Protein 2D8D (pdb70)

Radius of gyration: 16.78 Å; Cα contacts (8 Å, |Δi|>4): 128; chains: 2; bounding box: 20×33×59 Å

Structure (mmCIF, N/CA/C/O backbone):
data_2D8D
#
_entry.id   2D8D
#
_cell.length_a   43.914
_cell.length_b   48.728
_cell.length_c   74.596
_cell.angle_alpha   90.00
_cell.angle_beta   90.00
_cell.angle_gamma   90.00
#
_symmetry.space_group_name_H-M   'P 21 21 2'
#
loop_
_entity.id
_entity.type
_entity.pdbx_description
1 polymer 'phospho-2-dehydro-3-deoxyheptonate aldolase/chorismate mutase'
2 non-polymer 'CHLORIDE ION'
3 water water
#
loop_
_atom_site.group_PDB
_atom_site.id
_atom_site.type_symbol
_atom_site.label_atom_id
_atom_site.label_alt_id
_atom_site.label_comp_id
_atom_site.label_asym_id
_atom_site.label_entity_id
_atom_site.label_seq_id
_atom_site.pdbx_PDB_ins_code
_atom_site.Cartn_x
_atom_site.Cartn_y
_atom_site.Cartn_z
_atom_site.occupancy
_atom_site.B_iso_or_equiv
_atom_site.auth_seq_id
_atom_site.auth_comp_id
_atom_site.auth_asym_id
_atom_site.auth_atom_id
_atom_site.pdbx_PDB_model_num
ATOM 1 N N . GLU A 1 3 ? -0.752 7.092 42.537 1.00 19.47 3 GLU A N 1
ATOM 2 C CA . GLU A 1 3 ? -1.009 8.473 43.037 1.00 14.60 3 GLU A CA 1
ATOM 3 C C . GLU A 1 3 ? -1.196 9.452 41.885 1.00 13.02 3 GLU A C 1
ATOM 4 O O . GLU A 1 3 ? -1.594 9.061 40.788 1.00 13.27 3 GLU A O 1
ATOM 10 N N . ARG A 1 4 ? -0.917 10.725 42.142 1.00 11.42 4 ARG A N 1
ATOM 11 C CA . ARG A 1 4 ? -1.051 11.754 41.118 1.00 10.52 4 ARG A CA 1
ATOM 12 C C . ARG A 1 4 ? 0.009 11.556 40.042 1.00 10.56 4 ARG A C 1
ATOM 13 O O . ARG A 1 4 ? -0.273 11.690 38.850 1.00 10.46 4 ARG A O 1
ATOM 21 N N . ILE A 1 5 ? 1.231 11.244 40.460 1.00 9.66 5 ILE A N 1
ATOM 22 C CA . ILE A 1 5 ? 2.301 11.009 39.503 1.00 10.30 5 ILE A CA 1
ATOM 23 C C . ILE A 1 5 ? 1.983 9.748 38.706 1.00 10.86 5 ILE A C 1
ATOM 24 O O . ILE A 1 5 ? 2.193 9.705 37.494 1.00 11.30 5 ILE A O 1
ATOM 29 N N . GLN A 1 6 ? 1.464 8.727 39.383 1.00 10.93 6 GLN A N 1
ATOM 30 C CA . GLN A 1 6 ? 1.110 7.485 38.709 1.00 12.39 6 GLN A CA 1
ATOM 31 C C . GLN A 1 6 ? 0.049 7.761 37.648 1.00 11.18 6 GLN A C 1
ATOM 32 O O . GLN A 1 6 ? 0.102 7.211 36.547 1.00 11.29 6 GLN A O 1
ATOM 38 N N . ALA A 1 7 ? -0.911 8.620 37.981 1.00 11.55 7 ALA A N 1
ATOM 39 C CA . ALA A 1 7 ? -1.978 8.968 37.049 1.00 10.37 7 ALA A CA 1
ATOM 40 C C . ALA A 1 7 ? -1.414 9.708 35.840 1.00 10.52 7 ALA A C 1
ATOM 41 O O . ALA A 1 7 ? -1.781 9.423 34.700 1.00 10.58 7 ALA A O 1
ATOM 43 N N . LEU A 1 8 ? -0.516 10.656 36.088 1.00 9.97 8 LEU A N 1
ATOM 44 C CA . LEU A 1 8 ? 0.090 11.418 35.005 1.00 9.69 8 LEU A CA 1
ATOM 45 C C . LEU A 1 8 ? 0.941 10.521 34.110 1.00 9.13 8 LEU A C 1
ATOM 46 O O . LEU A 1 8 ? 1.001 10.726 32.897 1.00 9.34 8 LEU A O 1
ATOM 51 N N . ARG A 1 9 ? 1.596 9.527 34.701 1.00 9.65 9 ARG A N 1
ATOM 52 C CA . ARG A 1 9 ? 2.414 8.614 33.915 1.00 9.99 9 ARG A CA 1
ATOM 53 C C . ARG A 1 9 ? 1.544 7.820 32.944 1.00 9.83 9 ARG A C 1
ATOM 54 O O . ARG A 1 9 ? 1.987 7.478 31.847 1.00 9.38 9 ARG A O 1
ATOM 62 N N . LYS A 1 10 ? 0.307 7.534 33.340 1.00 9.71 10 LYS A N 1
ATOM 63 C CA . LYS A 1 10 ? -0.612 6.811 32.465 1.00 10.50 10 LYS A CA 1
ATOM 64 C C . LYS A 1 10 ? -0.918 7.688 31.256 1.00 9.55 10 LYS A C 1
ATOM 65 O O . LYS A 1 10 ? -1.043 7.198 30.134 1.00 9.76 10 LYS A O 1
ATOM 71 N N . GLU A 1 11 ? -1.050 8.989 31.488 1.00 9.03 11 GLU A N 1
ATOM 72 C CA . GLU A 1 11 ? -1.314 9.913 30.399 1.00 9.66 11 GLU A CA 1
ATOM 73 C C . GLU A 1 11 ? -0.096 9.994 29.491 1.00 8.70 11 GLU A C 1
ATOM 74 O O . GLU A 1 11 ? -0.225 10.093 28.269 1.00 9.22 11 GLU A O 1
ATOM 80 N N . VAL A 1 12 ? 1.090 9.946 30.087 1.00 9.07 12 VAL A N 1
ATOM 81 C CA . VAL A 1 12 ? 2.314 9.984 29.303 1.00 7.70 12 VAL A CA 1
ATOM 82 C C . VAL A 1 12 ? 2.383 8.725 28.437 1.00 7.36 12 VAL A C 1
ATOM 83 O O . VAL A 1 12 ? 2.782 8.796 27.275 1.00 7.28 12 VAL A O 1
ATOM 87 N N . ASP A 1 13 ? 1.983 7.580 28.988 1.00 7.07 13 ASP A N 1
ATOM 88 C CA . ASP A 1 13 ? 1.991 6.332 28.219 1.00 7.54 13 ASP A CA 1
ATOM 89 C C . ASP A 1 13 ? 1.107 6.479 26.981 1.00 7.32 13 ASP A C 1
ATOM 90 O O . ASP A 1 13 ? 1.478 6.069 25.880 1.00 7.55 13 ASP A O 1
ATOM 95 N N . ARG A 1 14 ? -0.075 7.048 27.181 1.00 7.41 14 ARG A N 1
ATOM 96 C CA . ARG A 1 14 ? -1.026 7.248 26.098 1.00 8.18 14 ARG A CA 1
ATOM 97 C C . ARG A 1 14 ? -0.421 8.114 24.995 1.00 6.80 14 ARG A C 1
ATOM 98 O O . ARG A 1 14 ? -0.524 7.792 23.807 1.00 7.50 14 ARG A O 1
ATOM 106 N N . VAL A 1 15 ? 0.215 9.210 25.396 1.00 6.81 15 VAL A N 1
ATOM 107 C CA . VAL A 1 15 ? 0.837 10.122 24.451 1.00 7.29 15 VAL A CA 1
ATOM 108 C C . VAL A 1 15 ? 2.026 9.455 23.759 1.00 6.80 15 VAL A C 1
ATOM 109 O O . VAL A 1 15 ? 2.220 9.635 22.558 1.00 6.58 15 VAL A O 1
ATOM 113 N N . ASN A 1 16 ? 2.817 8.682 24.504 1.00 6.83 16 ASN A N 1
ATOM 114 C CA . ASN A 1 16 ? 3.958 7.972 23.919 1.00 6.45 16 ASN A CA 1
ATOM 115 C C . ASN A 1 16 ? 3.470 7.093 22.773 1.00 5.80 16 ASN A C 1
ATOM 116 O O . ASN A 1 16 ? 4.069 7.057 21.696 1.00 6.05 16 ASN A O 1
ATOM 121 N N . ARG A 1 17 ? 2.393 6.359 23.024 1.00 6.46 17 ARG A N 1
ATOM 122 C CA . ARG A 1 17 ? 1.857 5.460 22.019 1.00 6.15 17 ARG A CA 1
ATOM 123 C C . ARG A 1 17 ? 1.320 6.203 20.805 1.00 6.47 17 ARG A C 1
ATOM 124 O O . ARG A 1 17 ? 1.439 5.718 19.678 1.00 6.90 17 ARG A O 1
ATOM 132 N N . GLU A 1 18 ? 0.746 7.382 21.019 1.00 6.67 18 GLU A N 1
ATOM 133 C CA . GLU A 1 18 ? 0.257 8.176 19.902 1.00 7.01 18 GLU A CA 1
ATOM 134 C C . GLU A 1 18 ? 1.447 8.643 19.066 1.00 6.52 18 GLU A C 1
ATOM 135 O O . GLU A 1 18 ? 1.388 8.652 17.840 1.00 7.22 18 GLU A O 1
ATOM 141 N N . ILE A 1 19 ? 2.527 9.033 19.734 1.00 5.93 19 ILE A N 1
ATOM 142 C CA . ILE A 1 19 ? 3.722 9.483 19.034 1.00 6.29 19 ILE A CA 1
ATOM 143 C C . ILE A 1 19 ? 4.298 8.331 18.208 1.00 5.85 19 ILE A C 1
ATOM 144 O O . ILE A 1 19 ? 4.716 8.529 17.065 1.00 6.30 19 ILE A O 1
ATOM 149 N N . LEU A 1 20 ? 4.307 7.127 18.777 1.00 6.13 20 LEU A N 1
ATOM 150 C CA . LEU A 1 20 ? 4.815 5.965 18.052 1.00 6.25 20 LEU A CA 1
ATOM 151 C C . LEU A 1 20 ? 4.000 5.754 16.773 1.00 6.32 20 LEU A C 1
ATOM 152 O O . LEU A 1 20 ? 4.560 5.485 15.708 1.00 6.66 20 LEU A O 1
ATOM 157 N N . ARG A 1 21 ? 2.682 5.886 16.877 1.00 6.18 21 ARG A N 1
ATOM 158 C CA . ARG A 1 21 ? 1.811 5.710 15.720 1.00 7.10 21 ARG A CA 1
ATOM 159 C C . ARG A 1 21 ? 2.096 6.766 14.654 1.00 6.71 21 ARG A C 1
ATOM 160 O O . ARG A 1 21 ? 2.189 6.448 13.468 1.00 6.77 21 ARG A O 1
ATOM 168 N N . LEU A 1 22 ? 2.229 8.021 15.074 1.00 6.70 22 LEU A N 1
ATOM 169 C CA . LEU A 1 22 ? 2.494 9.104 14.132 1.00 6.51 22 LEU A CA 1
ATOM 170 C C . LEU A 1 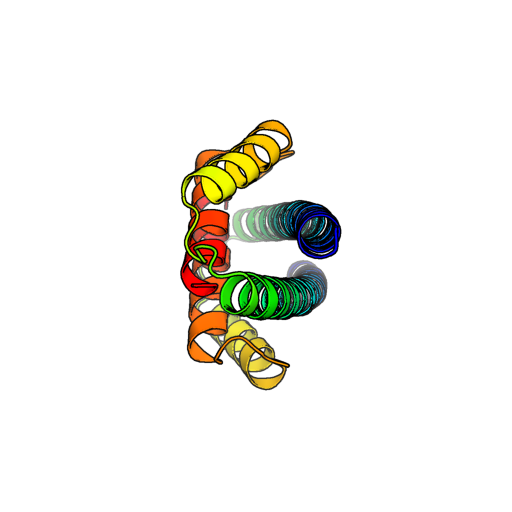22 ? 3.875 9.005 13.495 1.00 6.38 22 LEU A C 1
ATOM 171 O O . LEU A 1 22 ? 4.032 9.290 12.309 1.00 6.78 22 LEU A O 1
ATOM 176 N N . LEU A 1 23 ? 4.878 8.606 14.267 1.00 6.47 23 LEU A N 1
ATOM 177 C CA . LEU A 1 23 ? 6.216 8.447 13.708 1.00 6.82 23 LEU A CA 1
ATOM 178 C C . LEU A 1 23 ? 6.175 7.361 12.640 1.00 7.48 23 LEU A C 1
ATOM 179 O O . LEU A 1 23 ? 6.762 7.502 11.569 1.00 7.45 23 LEU A O 1
ATOM 184 N N . SER A 1 24 ? 5.470 6.275 12.932 1.00 7.37 24 SER A N 1
ATOM 185 C CA . SER A 1 24 ? 5.372 5.171 11.990 1.00 7.56 24 SER A CA 1
ATOM 186 C C . SER A 1 24 ? 4.635 5.601 10.725 1.00 7.29 24 SER A C 1
ATOM 187 O O . SER A 1 24 ? 5.021 5.221 9.618 1.00 7.91 24 SER A O 1
ATOM 190 N N . GLU A 1 25 ? 3.578 6.392 10.886 1.00 7.73 25 GLU A N 1
ATOM 191 C CA . GLU A 1 25 ? 2.835 6.889 9.735 1.00 8.18 25 GLU A CA 1
ATOM 192 C C . GLU A 1 25 ? 3.759 7.758 8.883 1.00 6.94 25 GLU A C 1
ATOM 193 O O . GLU A 1 25 ? 3.752 7.664 7.656 1.00 7.19 25 GLU A O 1
ATOM 199 N N . ARG A 1 26 ? 4.560 8.598 9.536 1.00 6.50 26 ARG A N 1
ATOM 200 C CA . ARG A 1 26 ? 5.481 9.458 8.808 1.00 6.44 26 ARG A CA 1
ATOM 201 C C . ARG A 1 26 ? 6.466 8.598 8.021 1.00 6.60 26 ARG A C 1
ATOM 202 O O . ARG A 1 26 ? 6.811 8.916 6.881 1.00 7.59 26 ARG A O 1
ATOM 210 N N . GLY A 1 27 ? 6.916 7.507 8.634 1.00 7.73 27 GLY A N 1
ATOM 211 C CA . GLY A 1 27 ? 7.849 6.613 7.970 1.00 8.17 27 GLY A CA 1
ATOM 212 C C . GLY A 1 27 ? 7.257 6.020 6.704 1.00 8.06 27 GLY A C 1
ATOM 213 O O . GLY A 1 27 ? 7.923 5.963 5.664 1.00 8.51 27 GLY A O 1
ATOM 214 N N . ARG A 1 28 ? 6.006 5.575 6.783 1.00 8.43 28 ARG A N 1
ATOM 215 C CA . ARG A 1 28 ? 5.340 4.996 5.622 1.00 7.99 28 ARG A CA 1
ATOM 216 C C . ARG A 1 28 ? 5.209 6.028 4.505 1.00 7.45 28 ARG A C 1
ATOM 217 O O . ARG A 1 28 ? 5.400 5.706 3.334 1.00 7.98 28 ARG A O 1
ATOM 225 N N . LEU A 1 29 ? 4.880 7.265 4.867 1.00 7.31 29 LEU A N 1
ATOM 226 C CA . LEU A 1 29 ? 4.729 8.329 3.881 1.00 6.66 29 LEU A CA 1
ATOM 227 C C . LEU A 1 29 ? 6.044 8.611 3.165 1.00 6.85 29 LEU A C 1
ATOM 228 O O . LEU A 1 29 ? 6.071 8.753 1.942 1.00 7.21 29 LEU A O 1
ATOM 233 N N . VAL A 1 30 ? 7.133 8.696 3.924 1.00 6.52 30 VAL A N 1
ATOM 234 C CA . VAL A 1 30 ? 8.442 8.957 3.338 1.00 8.41 30 VAL A CA 1
ATOM 235 C C . VAL A 1 30 ? 8.831 7.830 2.390 1.00 8.06 30 VAL A C 1
ATOM 236 O O . VAL A 1 30 ? 9.414 8.078 1.342 1.00 8.51 30 VAL A O 1
ATOM 240 N N . GLN A 1 31 ? 8.510 6.594 2.750 1.00 8.48 31 GLN A N 1
ATOM 241 C CA . GLN A 1 31 ? 8.829 5.465 1.880 1.00 8.81 31 GLN A CA 1
ATOM 242 C C . GLN A 1 31 ? 8.076 5.573 0.566 1.00 9.04 31 GLN A C 1
ATOM 243 O O . GLN A 1 31 ? 8.627 5.288 -0.499 1.00 9.52 31 GLN A O 1
ATOM 249 N N . GLU A 1 32 ? 6.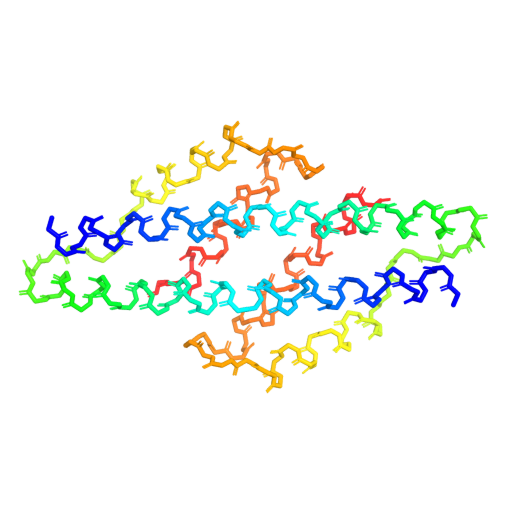808 5.964 0.645 1.00 8.84 32 GLU A N 1
ATOM 250 C CA . GLU A 1 32 ? 6.002 6.105 -0.555 1.00 9.00 32 GLU A CA 1
ATOM 251 C C . GLU A 1 32 ? 6.557 7.210 -1.441 1.00 8.30 32 GLU A C 1
ATOM 252 O O . GLU A 1 32 ? 6.630 7.054 -2.659 1.00 8.75 32 GLU A O 1
ATOM 258 N N . ILE A 1 33 ? 6.943 8.328 -0.835 1.00 7.37 33 ILE A N 1
ATOM 259 C CA . ILE A 1 33 ? 7.518 9.430 -1.594 1.00 7.05 33 ILE A CA 1
ATOM 260 C C . ILE A 1 33 ? 8.781 8.923 -2.289 1.00 7.18 33 ILE A C 1
ATOM 261 O O . ILE A 1 33 ? 9.003 9.190 -3.469 1.00 7.53 33 ILE A O 1
ATOM 266 N N . GLY A 1 34 ? 9.594 8.176 -1.550 1.00 7.26 34 GLY A N 1
ATOM 267 C CA . GLY A 1 34 ? 10.825 7.649 -2.110 1.00 8.03 34 GLY A CA 1
ATOM 268 C C . GLY A 1 34 ? 10.627 6.753 -3.316 1.00 7.89 34 GLY A C 1
ATOM 269 O O . GLY A 1 34 ? 11.404 6.8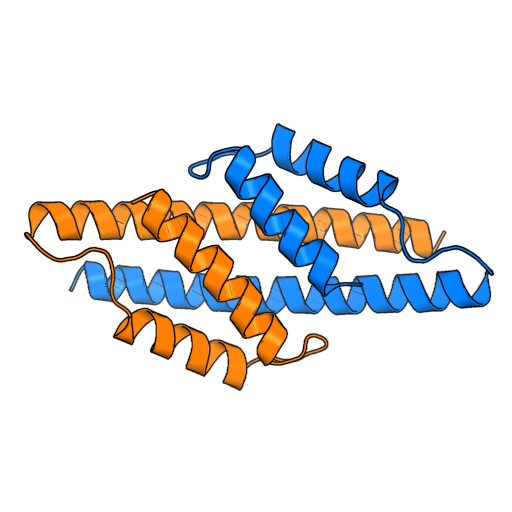16 -4.266 1.00 8.07 34 GLY A O 1
ATOM 270 N N . ARG A 1 35 ? 9.603 5.908 -3.293 1.00 7.32 35 ARG A N 1
ATOM 271 C CA . ARG A 1 35 ? 9.364 5.030 -4.428 1.00 8.75 35 ARG A CA 1
ATOM 272 C C . ARG A 1 35 ? 9.014 5.839 -5.670 1.00 8.59 35 ARG A C 1
ATOM 273 O O . ARG A 1 35 ? 9.410 5.486 -6.780 1.00 8.93 35 ARG A O 1
ATOM 281 N N . LEU A 1 36 ? 8.274 6.928 -5.486 1.00 8.06 36 LEU A N 1
ATOM 282 C CA . LEU A 1 36 ? 7.911 7.770 -6.613 1.00 8.57 36 LEU A CA 1
ATOM 283 C C . LEU A 1 36 ? 9.136 8.530 -7.110 1.00 7.80 36 LEU A C 1
ATOM 284 O O . LEU A 1 36 ? 9.358 8.642 -8.315 1.00 8.81 36 LEU A O 1
ATOM 289 N N . GLN A 1 37 ? 9.935 9.050 -6.184 1.00 7.43 37 GLN A N 1
ATOM 290 C CA . GLN A 1 37 ? 11.136 9.778 -6.566 1.00 7.82 37 GLN A CA 1
ATOM 291 C C . GLN A 1 37 ? 12.080 8.872 -7.347 1.00 7.58 37 GLN A C 1
ATOM 292 O O . GLN A 1 37 ? 12.655 9.293 -8.346 1.00 8.60 37 GLN A O 1
ATOM 298 N N . THR A 1 38 ? 12.238 7.630 -6.900 1.00 7.50 38 THR A N 1
ATOM 299 C CA . THR A 1 38 ? 13.119 6.700 -7.602 1.00 8.09 38 THR A CA 1
ATOM 300 C C . THR A 1 38 ? 12.641 6.490 -9.036 1.00 8.20 38 THR A C 1
ATOM 301 O O . THR A 1 38 ? 13.425 6.582 -9.983 1.00 8.74 38 THR A O 1
ATOM 305 N N . GLU A 1 39 ? 11.351 6.218 -9.193 1.00 8.70 39 GLU A N 1
ATOM 306 C CA . GLU A 1 39 ? 10.774 5.986 -10.512 1.00 9.21 39 GLU A CA 1
ATOM 307 C C . GLU A 1 39 ? 10.982 7.177 -11.435 1.00 9.95 39 GLU A C 1
ATOM 308 O O . GLU A 1 39 ? 11.288 7.012 -12.619 1.00 11.41 39 GLU A O 1
ATOM 314 N N . LEU A 1 40 ? 10.817 8.376 -10.885 1.00 9.83 40 LEU A N 1
ATOM 315 C CA . LEU A 1 40 ? 10.949 9.611 -11.650 1.00 10.28 40 LEU A CA 1
ATOM 316 C C . LEU A 1 40 ? 12.370 10.165 -11.757 1.00 10.26 40 LEU A C 1
ATOM 317 O O . LEU A 1 40 ? 12.583 11.227 -12.349 1.00 11.65 40 LEU A O 1
ATOM 322 N N . GLY A 1 41 ? 13.336 9.452 -11.182 1.00 10.01 41 GLY A N 1
ATOM 323 C CA . GLY A 1 41 ? 14.723 9.886 -11.236 1.00 10.83 41 GLY A CA 1
ATOM 324 C C . GLY A 1 41 ? 15.021 1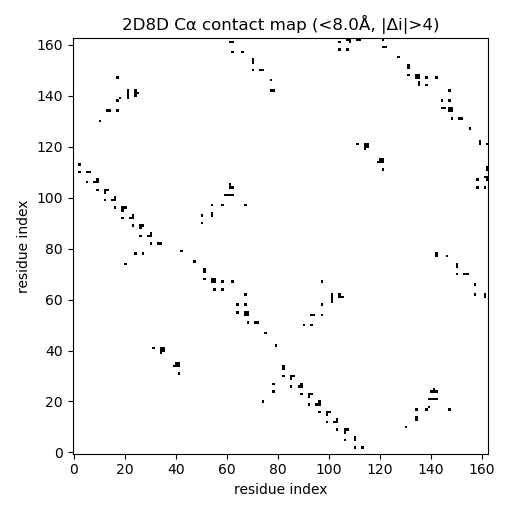1.133 -10.426 1.00 11.16 41 GLY A C 1
ATOM 325 O O . GLY A 1 41 ? 15.906 11.914 -10.775 1.00 13.09 41 GLY A O 1
ATOM 326 N N . LEU A 1 42 ? 14.290 11.313 -9.333 1.00 10.65 42 LEU A N 1
ATOM 327 C CA . LEU A 1 42 ? 14.467 12.474 -8.469 1.00 10.14 42 LEU A CA 1
ATOM 328 C C . LEU A 1 42 ? 15.237 12.121 -7.206 1.00 10.46 42 LEU A C 1
ATOM 329 O O . LEU A 1 42 ? 15.210 10.983 -6.749 1.00 11.04 42 LEU A O 1
ATOM 334 N N . PRO A 1 43 ? 15.934 13.102 -6.617 1.00 10.47 43 PRO A N 1
ATOM 335 C CA . PRO A 1 43 ? 16.680 12.799 -5.395 1.00 11.98 43 PRO A CA 1
ATOM 336 C C . PRO A 1 43 ? 15.745 12.531 -4.219 1.00 10.66 43 PRO A C 1
ATOM 337 O O . PRO A 1 43 ? 14.618 13.030 -4.181 1.00 13.33 43 PRO A O 1
ATOM 341 N N . HIS A 1 44 ? 16.219 11.728 -3.273 1.00 10.43 44 HIS A N 1
ATOM 342 C CA . HIS A 1 44 ? 15.462 11.401 -2.071 1.00 10.96 44 HIS A CA 1
ATOM 343 C C . HIS A 1 44 ? 15.860 12.373 -0.971 1.00 10.64 44 HIS A C 1
ATOM 344 O O . HIS A 1 44 ? 15.011 12.979 -0.313 1.00 12.34 44 HIS A O 1
ATOM 351 N N . TYR A 1 45 ? 17.166 12.503 -0.769 1.00 9.62 45 TYR A N 1
ATOM 352 C CA . TYR A 1 45 ? 17.694 13.395 0.249 1.00 9.02 45 TYR A CA 1
ATOM 353 C C . TYR A 1 45 ? 17.480 14.825 -0.216 1.00 9.49 45 TYR A C 1
ATOM 354 O O . TYR A 1 45 ? 17.977 15.228 -1.267 1.00 9.31 45 TYR A O 1
ATOM 363 N N . ASP A 1 46 ? 16.730 15.584 0.574 1.00 10.37 46 ASP A N 1
ATOM 364 C CA . ASP A 1 46 ? 16.407 16.965 0.239 1.00 9.51 46 ASP A CA 1
ATOM 365 C C . ASP A 1 46 ? 16.593 17.842 1.473 1.00 9.09 46 ASP A C 1
ATOM 366 O O . ASP A 1 46 ? 15.635 18.130 2.195 1.00 8.26 46 ASP A O 1
ATOM 371 N N . PRO A 1 47 ? 17.832 18.275 1.738 1.00 9.64 47 PRO A N 1
ATOM 372 C CA . PRO A 1 47 ? 18.095 19.120 2.905 1.00 10.49 47 PRO A CA 1
ATOM 373 C C . PRO A 1 47 ? 17.279 20.411 2.934 1.00 9.53 47 PRO A C 1
ATOM 374 O O . PRO A 1 47 ? 16.950 20.912 4.010 1.00 10.12 47 PRO A O 1
ATOM 378 N N . LYS A 1 48 ? 16.952 20.948 1.762 1.00 9.39 48 LYS A N 1
ATOM 379 C CA . LYS A 1 48 ? 16.160 22.173 1.692 1.00 9.88 48 LYS A CA 1
ATOM 380 C C . LYS A 1 48 ? 14.736 21.908 2.173 1.00 8.95 48 LYS A C 1
ATOM 381 O O . LYS A 1 48 ? 14.155 22.723 2.889 1.00 8.57 48 LYS A O 1
ATOM 387 N N . ARG A 1 49 ? 14.166 20.778 1.764 1.00 8.43 49 ARG A N 1
ATOM 388 C CA . ARG A 1 49 ? 12.818 20.417 2.195 1.00 7.96 49 ARG A CA 1
ATOM 389 C C . ARG A 1 49 ? 12.838 20.205 3.706 1.00 6.92 49 ARG A C 1
ATOM 390 O O . ARG A 1 49 ? 11.893 20.576 4.407 1.00 7.51 49 ARG A O 1
ATOM 398 N N . GLU A 1 50 ? 13.921 19.626 4.215 1.00 7.30 50 GLU A N 1
ATOM 399 C CA . GLU A 1 50 ? 14.024 19.404 5.649 1.00 7.68 50 GLU A CA 1
ATOM 400 C C . GLU A 1 50 ? 14.057 20.743 6.383 1.00 7.62 50 GLU A C 1
ATOM 401 O O . GLU A 1 50 ? 13.384 20.913 7.399 1.00 7.41 50 GLU A O 1
ATOM 407 N N . GLU A 1 51 ? 14.812 21.703 5.858 1.00 7.36 51 GLU A N 1
ATOM 408 C CA . GLU A 1 51 ? 14.872 23.021 6.480 1.00 7.85 51 GLU A CA 1
ATOM 409 C C . GLU A 1 51 ? 13.507 23.713 6.411 1.00 7.58 51 GLU A C 1
ATOM 410 O O . GLU A 1 51 ? 13.139 24.462 7.314 1.00 7.79 51 GLU A O 1
ATOM 416 N N . GLU A 1 52 ? 12.762 23.459 5.339 1.00 7.42 52 GLU A N 1
ATOM 417 C CA . GLU A 1 52 ? 11.431 24.038 5.168 1.00 8.78 52 GLU A CA 1
ATOM 418 C C . GLU A 1 52 ? 10.500 23.513 6.262 1.00 7.08 52 GLU A C 1
ATOM 419 O O . GLU A 1 52 ? 9.725 24.272 6.859 1.00 7.63 52 GLU A O 1
ATOM 425 N N . MET A 1 53 ? 10.567 22.209 6.519 1.00 7.00 53 MET A N 1
ATOM 426 C CA . MET A 1 53 ? 9.730 21.613 7.551 1.00 6.27 53 MET A CA 1
ATOM 427 C C . MET A 1 53 ? 10.131 22.141 8.924 1.00 6.77 53 MET A C 1
ATOM 428 O O . MET A 1 53 ? 9.272 22.494 9.736 1.00 6.38 53 MET A O 1
ATOM 433 N N . LEU A 1 54 ? 11.431 22.206 9.188 1.00 6.87 54 LEU A N 1
ATOM 434 C CA . LEU A 1 54 ? 11.898 22.732 10.463 1.00 7.22 54 LEU A CA 1
ATOM 435 C C . LEU A 1 54 ? 11.433 24.173 10.634 1.00 7.76 54 LEU A C 1
ATOM 436 O O . LEU A 1 54 ? 11.125 24.609 11.743 1.00 7.48 54 LEU A O 1
ATOM 441 N N . ALA A 1 55 ? 11.381 24.912 9.531 1.00 7.08 55 ALA A N 1
ATOM 442 C CA . ALA A 1 55 ? 10.975 26.310 9.575 1.00 7.61 55 ALA A CA 1
ATOM 443 C C . ALA A 1 55 ? 9.557 26.519 10.100 1.00 6.97 55 ALA A C 1
ATOM 444 O O . ALA A 1 55 ? 9.355 27.323 11.012 1.00 7.16 55 ALA A O 1
ATOM 446 N N . TYR A 1 56 ? 8.565 25.822 9.548 1.00 7.60 56 TYR A N 1
ATOM 447 C CA . TYR A 1 56 ? 7.221 26.049 10.069 1.00 7.28 56 TYR A CA 1
ATOM 448 C C . TYR A 1 56 ? 7.023 25.423 11.441 1.00 7.34 56 TYR A C 1
ATOM 449 O O . TYR A 1 56 ? 6.231 25.925 12.236 1.00 7.52 56 TYR A O 1
ATOM 458 N N . LEU A 1 57 ? 7.752 24.353 11.745 1.00 7.05 57 LEU A N 1
ATOM 459 C CA . LEU A 1 57 ? 7.616 23.729 13.056 1.00 7.19 57 LEU A CA 1
ATOM 460 C C . LEU A 1 57 ? 8.185 24.663 14.121 1.00 7.53 57 LEU 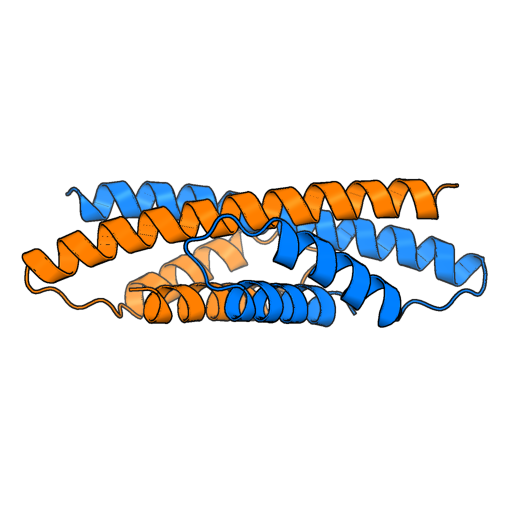A C 1
ATOM 461 O O . LEU A 1 57 ? 7.676 24.730 15.241 1.00 8.50 57 LEU A O 1
ATOM 466 N N . THR A 1 58 ? 9.232 25.395 13.753 1.00 8.08 58 THR A N 1
ATOM 467 C CA . THR A 1 58 ? 9.862 26.357 14.651 1.00 8.93 58 THR A CA 1
ATOM 468 C C . THR A 1 58 ? 8.910 27.533 14.868 1.00 8.72 58 THR A C 1
ATOM 469 O O . THR A 1 58 ? 8.673 27.958 15.997 1.00 9.57 58 THR A O 1
ATOM 473 N N . ALA A 1 59 ? 8.358 28.051 13.777 1.00 9.47 59 ALA A N 1
ATOM 474 C CA . ALA A 1 59 ? 7.436 29.178 13.853 1.00 8.99 59 ALA A CA 1
ATOM 475 C C . ALA A 1 59 ? 6.173 28.835 14.637 1.00 8.66 59 ALA A C 1
ATOM 476 O O . ALA A 1 59 ? 5.651 29.661 15.388 1.00 9.12 59 ALA A O 1
ATOM 478 N N . GLU A 1 60 ? 5.691 27.610 14.464 1.00 8.86 60 GLU A N 1
ATOM 479 C CA . GLU A 1 60 ? 4.469 27.169 15.119 1.00 8.48 60 GLU A CA 1
ATOM 480 C C . GLU A 1 60 ? 4.650 26.579 16.518 1.00 9.03 60 GLU A C 1
ATOM 481 O O . GLU A 1 60 ? 3.664 26.315 17.207 1.00 10.05 60 GLU A O 1
ATOM 487 N N . ASN A 1 61 ? 5.897 26.393 16.942 1.00 8.82 61 ASN A N 1
ATOM 488 C CA . ASN A 1 61 ? 6.191 25.821 18.259 1.00 9.16 61 ASN A CA 1
ATOM 489 C C . ASN A 1 61 ? 5.413 26.537 19.361 1.00 11.04 61 ASN A C 1
ATOM 490 O O . ASN A 1 61 ? 5.631 27.719 19.620 1.00 11.42 61 ASN A O 1
ATOM 495 N N . PRO A 1 62 ? 4.498 25.825 20.033 1.00 11.55 62 PRO A N 1
ATOM 496 C CA . PRO A 1 62 ? 3.705 26.438 21.102 1.00 13.60 62 PRO A CA 1
ATOM 497 C C . PRO A 1 62 ? 4.318 26.282 22.490 1.00 13.43 62 PRO A C 1
ATOM 498 O O . PRO A 1 62 ? 3.770 26.779 23.475 1.00 15.58 62 PRO A O 1
ATOM 502 N N . GLY A 1 63 ? 5.455 25.602 22.564 1.00 12.29 63 GLY A N 1
ATOM 503 C CA . GLY A 1 63 ? 6.078 25.368 23.851 1.00 10.96 63 GLY A CA 1
ATOM 504 C C . GLY A 1 63 ? 5.450 24.115 24.438 1.00 11.06 63 GLY A C 1
ATOM 505 O O . GLY A 1 63 ? 4.509 23.581 23.856 1.00 11.31 63 GLY A O 1
ATOM 506 N N . PRO A 1 64 ? 5.880 23.664 25.627 1.00 10.66 64 PRO A N 1
ATOM 507 C CA . PRO A 1 64 ? 6.930 24.266 26.453 1.00 10.49 64 PRO A CA 1
ATOM 508 C C . PRO A 1 64 ? 8.381 24.064 26.030 1.00 10.76 64 PRO A C 1
ATOM 509 O O . PRO A 1 64 ? 9.278 24.673 26.606 1.00 12.43 64 PRO A O 1
ATOM 513 N N . PHE A 1 65 ? 8.626 23.210 25.044 1.00 10.82 65 PHE A N 1
ATOM 514 C CA . PHE A 1 65 ? 9.994 22.990 24.598 1.00 10.38 65 PHE A CA 1
ATOM 515 C C . PHE A 1 65 ? 10.512 24.208 23.846 1.00 10.43 65 PHE A C 1
ATOM 516 O O . PHE A 1 65 ? 9.758 24.872 23.129 1.00 9.94 65 PHE A O 1
ATOM 524 N N . PRO A 1 66 ? 11.804 24.530 24.014 1.00 11.33 66 PRO A N 1
ATOM 525 C CA . PRO A 1 66 ? 12.393 25.678 23.320 1.00 11.52 66 PRO A CA 1
ATOM 526 C C . PRO A 1 66 ? 12.501 25.333 21.833 1.00 10.51 66 PRO A C 1
ATOM 527 O O . PRO A 1 66 ? 12.539 24.154 21.472 1.00 9.54 66 PRO A O 1
ATOM 531 N N . ASP A 1 67 ? 12.554 26.350 20.978 1.00 10.16 67 ASP A N 1
ATOM 532 C CA . ASP A 1 67 ? 12.666 26.119 19.540 1.00 10.49 67 ASP A CA 1
ATOM 533 C C . ASP A 1 67 ? 13.840 25.206 19.203 1.00 10.51 67 ASP A C 1
ATOM 534 O O . ASP A 1 67 ? 13.728 24.323 18.353 1.00 10.07 67 ASP A O 1
ATOM 539 N N . GLU A 1 68 ? 14.971 25.432 19.861 1.00 11.34 68 GLU A N 1
ATOM 540 C CA . GLU A 1 68 ? 16.164 24.634 19.614 1.00 12.72 68 GLU A CA 1
ATOM 541 C C . GLU A 1 68 ? 15.916 23.151 19.859 1.00 11.58 68 GLU A C 1
ATOM 542 O O . GLU A 1 68 ? 16.421 22.303 19.126 1.00 11.57 68 GLU A O 1
ATOM 548 N N . THR A 1 69 ? 15.139 22.844 20.890 1.00 10.26 69 THR A N 1
ATOM 549 C CA . THR A 1 69 ? 14.827 21.460 21.218 1.00 9.95 69 THR A CA 1
ATOM 550 C C . THR A 1 69 ? 13.903 20.857 20.165 1.00 8.86 69 THR A C 1
ATOM 551 O O . THR A 1 69 ? 14.085 19.710 19.755 1.00 8.91 69 THR A O 1
ATOM 555 N N . ILE A 1 70 ? 12.907 21.624 19.733 1.00 8.42 70 ILE A N 1
ATOM 556 C CA . ILE A 1 70 ? 11.992 21.135 18.714 1.00 8.23 70 ILE A CA 1
ATOM 557 C C . ILE A 1 70 ? 12.776 20.859 17.432 1.00 8.08 70 ILE A C 1
ATOM 558 O O . ILE A 1 70 ? 12.568 19.836 16.780 1.00 7.53 70 ILE A O 1
ATOM 563 N N . ARG A 1 71 ? 13.692 21.756 17.076 1.00 7.61 71 ARG A N 1
ATOM 564 C CA . ARG A 1 71 ? 14.484 21.555 15.870 1.00 8.59 71 ARG A CA 1
ATOM 565 C C . ARG A 1 71 ? 15.368 20.317 15.997 1.00 8.21 71 ARG A C 1
ATOM 566 O O . ARG A 1 71 ? 15.488 19.537 15.054 1.00 8.52 71 ARG A O 1
ATOM 574 N N . LYS A 1 72 ? 15.974 20.120 17.164 1.00 8.01 72 LYS A N 1
ATOM 575 C CA . LYS A 1 72 ? 16.826 18.957 17.357 1.00 9.65 72 LYS A CA 1
ATOM 576 C C . LYS A 1 72 ? 16.045 17.650 17.266 1.00 8.15 72 LYS A C 1
ATOM 577 O O . LYS A 1 72 ? 16.493 16.700 16.627 1.00 8.95 72 LYS A O 1
ATOM 583 N N . LEU A 1 73 ? 14.874 17.602 17.893 1.00 8.16 73 LEU A N 1
ATOM 584 C CA . LEU A 1 73 ? 14.062 16.392 17.849 1.00 7.48 73 LEU A CA 1
ATOM 585 C C . LEU A 1 73 ? 13.633 16.068 16.424 1.00 6.76 73 LEU A C 1
ATOM 586 O O . LEU A 1 73 ? 13.720 14.920 15.989 1.00 7.74 73 LEU A O 1
ATOM 591 N N . PHE A 1 74 ? 13.172 17.071 15.686 1.00 6.78 74 PHE A N 1
ATOM 592 C CA . PHE A 1 74 ? 12.759 16.804 14.322 1.00 6.43 74 PHE A CA 1
ATOM 593 C C . PHE A 1 74 ? 13.943 16.472 13.422 1.00 6.16 74 PHE A C 1
ATOM 594 O O . PHE A 1 74 ? 13.801 15.677 12.500 1.00 6.51 74 PHE A O 1
ATOM 602 N N . LYS A 1 75 ? 15.113 17.051 13.685 1.00 6.93 75 LYS A N 1
ATOM 603 C CA . LYS A 1 75 ? 16.279 16.705 12.874 1.00 7.41 75 LYS A CA 1
ATOM 604 C C . LYS A 1 75 ? 16.570 15.215 13.059 1.00 7.14 75 LYS A C 1
ATOM 605 O O . LYS A 1 75 ? 16.956 14.529 12.111 1.00 8.02 75 LYS A O 1
ATOM 611 N N . GLU A 1 76 ? 16.377 14.711 14.277 1.00 7.90 76 GLU A N 1
ATOM 612 C CA . GLU A 1 76 ? 16.607 13.296 14.539 1.00 8.58 76 GLU A CA 1
ATOM 613 C C . GLU A 1 76 ? 15.556 12.451 13.825 1.00 7.51 76 GLU A C 1
ATOM 614 O O . GLU A 1 76 ? 15.864 11.398 13.274 1.00 8.24 76 GLU A O 1
ATOM 620 N N . ILE A 1 77 ? 14.311 12.915 13.832 1.00 7.81 77 ILE A N 1
ATOM 621 C CA . ILE A 1 77 ? 13.238 12.199 13.154 1.00 7.69 77 ILE A CA 1
ATOM 622 C C . ILE A 1 77 ? 13.525 12.157 11.650 1.00 7.61 77 ILE A C 1
ATOM 623 O O . ILE A 1 77 ? 13.354 11.123 11.007 1.00 7.84 77 ILE A O 1
ATOM 628 N N . PHE A 1 78 ? 13.977 13.279 11.096 1.00 7.04 78 PHE A N 1
ATOM 629 C CA . PHE A 1 78 ? 14.277 13.337 9.670 1.00 8.02 78 PHE A CA 1
ATOM 630 C C . PHE A 1 78 ? 15.477 12.460 9.307 1.00 7.26 78 PHE A C 1
ATOM 631 O O . PHE A 1 78 ? 15.451 11.759 8.297 1.00 8.57 78 PHE A O 1
ATOM 639 N N . LYS A 1 79 ? 16.523 12.486 10.127 1.00 8.55 79 LYS A N 1
ATOM 640 C CA . LYS A 1 79 ? 17.703 11.675 9.849 1.00 11.25 79 LYS A CA 1
ATOM 641 C C . LYS A 1 79 ? 17.379 10.188 9.900 1.00 11.64 79 LYS A C 1
ATOM 642 O O . LYS A 1 79 ? 17.908 9.401 9.118 1.00 12.32 79 LYS A O 1
ATOM 648 N N . ALA A 1 80 ? 16.503 9.807 10.822 1.00 11.75 80 ALA A N 1
ATOM 649 C CA . ALA A 1 80 ? 16.106 8.413 10.970 1.00 12.23 80 ALA A CA 1
ATOM 650 C C . ALA A 1 80 ? 15.289 7.954 9.766 1.00 11.91 80 ALA A C 1
ATOM 651 O O . ALA A 1 80 ? 15.166 6.759 9.499 1.00 12.95 80 ALA A O 1
ATOM 653 N N . SER A 1 81 ? 14.739 8.915 9.035 1.00 12.59 81 SER A N 1
ATOM 654 C CA . SER A 1 81 ? 13.918 8.615 7.871 1.00 13.12 81 SER A CA 1
ATOM 655 C C . SER A 1 81 ? 14.722 8.473 6.583 1.00 14.04 81 SER A C 1
ATOM 656 O O . SER A 1 81 ? 14.163 8.165 5.533 1.00 17.01 81 SER A O 1
ATOM 659 N N . LEU A 1 82 ? 16.030 8.697 6.661 1.00 13.88 82 LEU A N 1
ATOM 660 C CA . LEU A 1 82 ? 16.888 8.595 5.484 1.00 16.83 82 LEU A CA 1
ATOM 661 C C . LEU A 1 82 ? 17.263 7.149 5.179 1.00 20.75 82 LEU A C 1
ATOM 662 O O . LEU A 1 82 ? 17.487 6.789 4.024 1.00 24.33 82 LEU A O 1
ATOM 667 N N . GLU B 1 3 ? 0.874 16.867 -7.710 1.00 18.53 3 GLU B N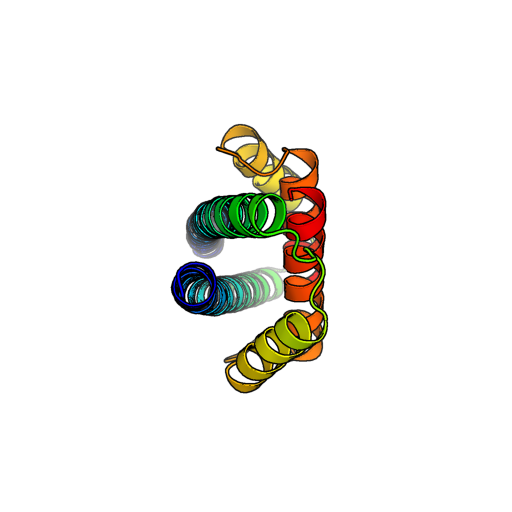 1
ATOM 668 C CA . GLU B 1 3 ? 0.867 15.428 -8.093 1.00 11.62 3 GLU B CA 1
ATOM 669 C C . GLU B 1 3 ? 0.828 14.534 -6.861 1.00 10.02 3 GLU B C 1
ATOM 670 O O . GLU B 1 3 ? 0.392 14.961 -5.796 1.00 9.22 3 GLU B O 1
ATOM 676 N N . ARG B 1 4 ? 1.277 13.293 -7.011 1.00 8.91 4 ARG B N 1
ATOM 677 C CA . ARG B 1 4 ? 1.285 12.353 -5.900 1.00 8.85 4 ARG B CA 1
ATOM 678 C C . ARG B 1 4 ? 2.332 12.737 -4.861 1.00 8.35 4 ARG B C 1
ATOM 679 O O . ARG B 1 4 ? 2.077 12.649 -3.661 1.00 7.84 4 ARG B O 1
ATOM 687 N N . ILE B 1 5 ? 3.510 13.159 -5.312 1.00 8.10 5 ILE B N 1
ATOM 688 C CA . ILE B 1 5 ? 4.546 13.562 -4.373 1.00 8.06 5 ILE B CA 1
ATOM 689 C C . ILE B 1 5 ? 4.072 14.805 -3.624 1.00 8.64 5 ILE B C 1
ATOM 690 O O . ILE B 1 5 ? 4.270 14.921 -2.413 1.00 8.77 5 ILE B O 1
ATOM 695 N N . GLN B 1 6 ? 3.435 15.729 -4.339 1.00 8.29 6 GLN B N 1
ATOM 696 C CA . GLN B 1 6 ? 2.921 16.939 -3.701 1.00 9.79 6 GLN B CA 1
ATOM 697 C C . GLN B 1 6 ? 1.895 16.575 -2.627 1.00 8.81 6 GLN B C 1
ATOM 698 O O . GLN B 1 6 ? 1.911 17.130 -1.525 1.00 8.73 6 GLN B O 1
ATOM 704 N N . ALA B 1 7 ? 0.999 15.650 -2.958 1.00 7.64 7 ALA B N 1
ATOM 705 C CA . ALA B 1 7 ? -0.027 15.220 -2.013 1.00 7.64 7 ALA B CA 1
ATOM 706 C C . ALA B 1 7 ? 0.603 14.563 -0.792 1.00 7.43 7 ALA B C 1
ATOM 707 O O . ALA B 1 7 ? 0.184 14.803 0.342 1.00 7.04 7 ALA B O 1
ATOM 709 N N . LEU B 1 8 ? 1.614 13.733 -1.025 1.00 6.76 8 LEU B N 1
ATOM 710 C CA . LEU B 1 8 ? 2.289 13.055 0.073 1.00 6.37 8 LEU B CA 1
ATOM 711 C C . LEU B 1 8 ? 3.016 14.055 0.966 1.00 6.58 8 LEU B C 1
ATOM 712 O O . LEU B 1 8 ? 3.057 13.888 2.187 1.00 6.76 8 LEU B O 1
ATOM 717 N N . ARG B 1 9 ? 3.583 15.097 0.363 1.00 6.73 9 ARG B N 1
ATOM 718 C CA . ARG B 1 9 ? 4.277 16.118 1.143 1.00 7.35 9 ARG B CA 1
ATOM 719 C C . ARG B 1 9 ? 3.291 16.814 2.077 1.00 6.94 9 ARG B C 1
ATOM 720 O O . ARG B 1 9 ? 3.629 17.161 3.207 1.00 6.97 9 ARG B O 1
ATOM 728 N N . LYS B 1 10 ? 2.064 17.016 1.609 1.00 7.05 10 LYS B N 1
ATOM 729 C CA . LYS B 1 10 ? 1.047 17.638 2.444 1.00 7.41 10 LYS B CA 1
ATOM 730 C C . LYS B 1 10 ? 0.684 16.705 3.599 1.00 6.35 10 LYS B C 1
ATOM 731 O O . LYS B 1 10 ? 0.408 17.163 4.707 1.00 6.74 10 LYS B O 1
ATOM 737 N N . GLU B 1 11 ? 0.684 15.399 3.348 1.00 6.23 11 GLU B N 1
ATOM 738 C CA . GLU B 1 11 ? 0.393 14.452 4.416 1.00 6.17 11 GLU B CA 1
ATOM 739 C C . GLU B 1 11 ? 1.525 14.519 5.444 1.00 5.62 11 GLU B C 1
ATOM 740 O O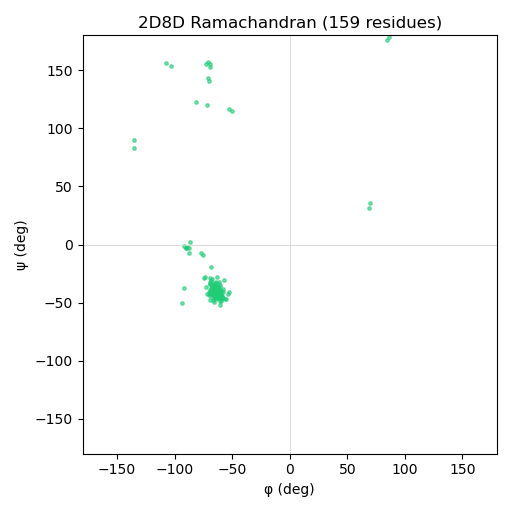 . GLU B 1 11 ? 1.284 14.467 6.649 1.00 6.12 11 GLU B O 1
ATOM 746 N N . VAL B 1 12 ? 2.764 14.626 4.972 1.00 5.44 12 VAL B N 1
ATOM 747 C CA . VAL B 1 12 ? 3.902 14.719 5.880 1.00 5.94 12 VAL B CA 1
ATOM 748 C C . VAL B 1 12 ? 3.786 15.993 6.730 1.00 5.49 12 VAL B C 1
ATOM 749 O O . VAL B 1 12 ? 4.087 15.968 7.927 1.00 5.82 12 VAL B O 1
ATOM 753 N N . ASP B 1 13 ? 3.338 17.096 6.129 1.00 5.83 13 ASP B N 1
ATOM 754 C CA . ASP B 1 13 ? 3.168 18.340 6.886 1.00 6.67 13 ASP B CA 1
ATOM 755 C C . ASP B 1 13 ? 2.143 18.121 8.001 1.00 5.76 13 ASP B C 1
ATOM 756 O O . ASP B 1 13 ? 2.346 18.555 9.132 1.00 6.21 13 ASP B O 1
ATOM 761 N N . ARG B 1 14 ? 1.033 17.468 7.668 1.00 5.43 14 ARG B N 1
ATOM 762 C CA . ARG B 1 14 ? -0.008 17.187 8.649 1.00 6.12 14 ARG B CA 1
ATOM 763 C C . ARG B 1 14 ? 0.540 16.347 9.796 1.00 5.64 14 ARG B C 1
ATOM 764 O O . ARG B 1 14 ? 0.302 16.642 10.968 1.00 5.60 14 ARG B O 1
ATOM 772 N N . VAL B 1 15 ? 1.270 15.293 9.450 1.00 4.90 15 VAL B N 1
ATOM 773 C CA . VAL B 1 15 ? 1.841 14.414 10.451 1.00 6.32 15 VAL B CA 1
ATOM 774 C C . VAL B 1 15 ? 2.881 15.151 11.297 1.00 5.22 15 VAL B C 1
ATOM 775 O O . VAL B 1 15 ? 2.921 14.981 12.516 1.00 5.52 15 VAL B O 1
ATOM 779 N N . ASN B 1 16 ? 3.715 15.973 10.663 1.00 4.94 16 ASN B N 1
ATOM 780 C CA . ASN B 1 16 ? 4.711 16.750 11.402 1.00 5.20 16 ASN B CA 1
ATOM 781 C C . ASN B 1 16 ? 4.017 17.621 12.447 1.00 4.70 16 ASN B C 1
ATOM 782 O O . ASN B 1 16 ? 4.458 17.706 13.594 1.00 5.56 16 ASN B O 1
ATOM 787 N N . ARG B 1 17 ? 2.946 18.296 12.038 1.00 5.06 17 ARG B N 1
ATOM 788 C CA . ARG B 1 17 ? 2.223 19.168 12.951 1.00 5.01 17 ARG B CA 1
ATOM 789 C C . ARG B 1 17 ? 1.600 18.384 14.096 1.00 5.46 17 ARG B C 1
ATOM 790 O O . ARG B 1 17 ? 1.582 18.854 15.232 1.00 5.84 17 ARG B O 1
ATOM 798 N N . GLU B 1 18 ? 1.105 17.186 13.808 1.00 5.55 18 GLU B N 1
ATOM 799 C CA . GLU B 1 18 ? 0.527 16.358 14.858 1.00 6.62 18 GLU B CA 1
ATOM 800 C C . GLU B 1 18 ? 1.618 15.926 15.839 1.00 5.72 18 GLU B C 1
ATOM 801 O O . GLU B 1 18 ? 1.398 15.894 17.049 1.00 5.96 18 GLU B O 1
ATOM 807 N N . ILE B 1 19 ? 2.794 15.584 15.320 1.00 5.59 19 ILE B N 1
ATOM 808 C CA . ILE B 1 19 ? 3.897 15.185 16.189 1.00 6.00 19 ILE B CA 1
ATOM 809 C C . ILE B 1 19 ? 4.292 16.365 17.082 1.00 5.23 19 ILE B C 1
ATOM 810 O O . ILE B 1 19 ? 4.553 16.185 18.273 1.00 6.01 19 ILE B O 1
ATOM 815 N N . LEU B 1 20 ? 4.324 17.571 16.519 1.00 5.45 20 LEU B N 1
ATOM 816 C CA . LEU B 1 20 ? 4.665 18.748 17.316 1.00 5.31 20 LEU B CA 1
ATOM 817 C C . LEU B 1 20 ? 3.645 18.934 18.440 1.00 5.53 20 LEU B C 1
ATOM 818 O O . LEU B 1 20 ? 4.004 19.234 19.581 1.00 6.09 20 LEU B O 1
ATOM 823 N N . ARG B 1 21 ? 2.369 18.750 18.119 1.00 6.15 21 ARG B N 1
ATOM 824 C CA . ARG B 1 21 ? 1.316 18.891 19.114 1.00 6.50 21 ARG B CA 1
ATOM 825 C C . ARG B 1 21 ? 1.462 17.839 20.213 1.00 5.95 21 ARG B C 1
ATOM 826 O O . ARG B 1 21 ? 1.337 18.153 21.397 1.00 7.03 21 ARG B O 1
ATOM 834 N N . LEU B 1 22 ? 1.724 16.596 19.818 1.00 6.37 22 LEU B N 1
ATOM 835 C CA . LEU B 1 22 ? 1.876 15.510 20.782 1.00 6.33 22 LEU B CA 1
ATOM 836 C C . LEU B 1 22 ? 3.118 15.673 21.645 1.00 6.22 22 LEU B C 1
ATOM 837 O O . LEU B 1 22 ? 3.085 15.398 22.844 1.00 6.53 22 LEU B O 1
ATOM 842 N N . LEU B 1 23 ? 4.218 16.108 21.040 1.00 6.66 23 LEU B N 1
ATOM 843 C CA . LEU B 1 23 ? 5.440 16.330 21.798 1.00 7.21 23 LEU B CA 1
ATOM 844 C C . LEU B 1 23 ? 5.191 17.424 22.829 1.00 7.51 23 LEU B C 1
ATOM 845 O O . LEU B 1 23 ? 5.632 17.321 23.976 1.00 7.83 23 LEU B O 1
ATOM 850 N N . SER B 1 24 ? 4.483 18.474 22.421 1.00 7.40 24 SER B N 1
ATOM 851 C CA . SER B 1 24 ? 4.199 19.581 23.324 1.00 7.65 24 SER B CA 1
ATOM 852 C C . SER B 1 24 ? 3.285 19.132 24.460 1.00 8.45 24 SER B C 1
ATOM 853 O O . SER B 1 24 ? 3.462 19.546 25.605 1.00 8.81 24 SER B O 1
ATOM 856 N N . GLU B 1 25 ? 2.316 18.281 24.143 1.00 8.01 25 GLU B N 1
ATOM 857 C CA . GLU B 1 25 ? 1.411 17.765 25.159 1.00 9.02 25 GLU B CA 1
ATOM 858 C C . GLU B 1 25 ? 2.218 16.934 26.157 1.00 8.80 25 GLU B C 1
ATOM 859 O O . GLU B 1 25 ? 2.018 17.038 27.372 1.00 9.40 25 GLU B O 1
ATOM 865 N N . ARG B 1 26 ? 3.126 16.109 25.640 1.00 8.39 26 ARG B N 1
ATOM 866 C CA . ARG B 1 26 ? 3.965 15.277 26.495 1.00 8.24 26 ARG B CA 1
ATOM 867 C C . ARG B 1 26 ? 4.801 16.190 27.384 1.00 8.48 26 ARG B C 1
ATOM 868 O O . ARG B 1 26 ? 5.019 15.903 28.563 1.00 8.89 26 ARG B O 1
ATOM 876 N N . GLY B 1 27 ? 5.272 17.287 26.806 1.00 8.62 27 GLY B N 1
ATOM 877 C CA . GLY B 1 27 ? 6.074 18.227 27.560 1.00 9.31 27 GLY B CA 1
ATOM 878 C C . GLY B 1 27 ? 5.318 18.812 28.736 1.00 9.06 27 GLY B C 1
ATOM 879 O O . GLY B 1 27 ? 5.862 18.931 29.838 1.00 9.55 27 GLY B O 1
ATOM 880 N N . ARG B 1 28 ? 4.061 19.183 28.520 1.00 8.51 28 ARG B N 1
ATOM 881 C CA . ARG B 1 28 ? 3.274 19.751 29.605 1.00 8.42 28 ARG B CA 1
ATOM 882 C C . ARG B 1 28 ? 3.023 18.713 30.696 1.00 7.80 28 ARG B C 1
ATOM 883 O O . ARG B 1 28 ? 3.016 19.047 31.882 1.00 8.91 28 ARG B O 1
ATOM 891 N N . LEU B 1 29 ? 2.829 17.457 30.307 1.00 7.98 29 LEU B N 1
ATOM 892 C CA . LEU B 1 29 ? 2.598 16.398 31.281 1.00 8.01 29 LEU B CA 1
ATOM 893 C C . LEU B 1 29 ? 3.826 16.172 32.154 1.00 7.99 29 LEU B C 1
ATOM 894 O O . LEU B 1 29 ? 3.719 16.060 33.378 1.00 8.28 29 LEU B O 1
ATOM 899 N N . VAL B 1 30 ? 4.995 16.100 31.532 1.00 8.55 30 VAL B N 1
ATOM 900 C CA . VAL B 1 30 ? 6.216 15.886 32.291 1.00 9.57 30 VAL B CA 1
ATOM 901 C C . VAL B 1 30 ? 6.519 17.102 33.161 1.00 10.06 30 VAL B C 1
ATOM 902 O O . VAL B 1 30 ? 7.107 16.966 34.231 1.00 9.98 30 VAL B O 1
ATOM 906 N N . GLN B 1 31 ? 6.113 18.289 32.717 1.00 9.49 31 GLN B N 1
ATOM 907 C CA . GLN B 1 31 ? 6.318 19.488 33.524 1.00 9.73 31 GLN B CA 1
ATOM 908 C C . GLN B 1 31 ? 5.507 19.345 34.809 1.00 8.83 31 GLN B C 1
ATOM 909 O O . GLN B 1 31 ? 5.969 19.688 35.898 1.00 9.18 31 GLN B O 1
ATOM 915 N N . GLU B 1 32 ? 4.287 18.838 34.670 1.00 8.12 32 GLU B N 1
ATOM 916 C CA . GLU B 1 32 ? 3.410 18.653 35.815 1.00 8.63 32 GLU B CA 1
ATOM 917 C C . GLU B 1 32 ? 3.991 17.608 36.761 1.00 8.00 32 GLU B C 1
ATOM 918 O O . GLU B 1 32 ? 3.959 17.777 37.982 1.00 8.51 32 GLU B O 1
ATOM 924 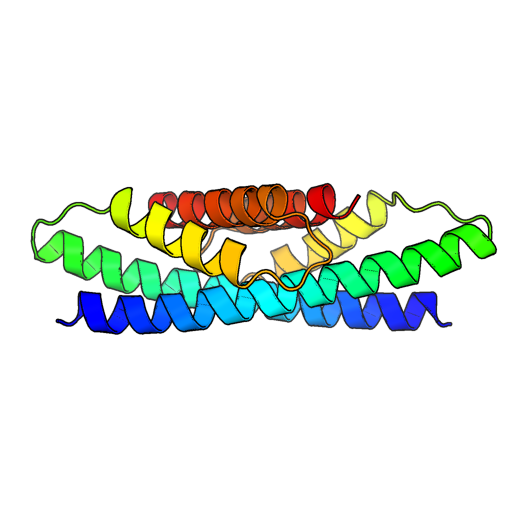N N . ILE B 1 33 ? 4.514 16.523 36.200 1.00 7.35 33 ILE B N 1
ATOM 925 C CA . ILE B 1 33 ? 5.117 15.476 37.014 1.00 7.69 33 ILE B CA 1
ATOM 926 C C . ILE B 1 33 ? 6.325 16.057 37.749 1.00 7.17 33 ILE B C 1
ATOM 927 O O . ILE B 1 33 ? 6.512 15.820 38.943 1.00 7.71 33 ILE B O 1
ATOM 932 N N . GLY B 1 34 ? 7.129 16.835 37.032 1.00 7.54 34 GLY B N 1
ATOM 933 C CA . GLY B 1 34 ? 8.313 17.436 37.623 1.00 8.92 34 GLY B CA 1
ATOM 934 C C . GLY B 1 34 ? 8.018 18.343 38.801 1.00 9.06 34 GLY B C 1
ATOM 935 O O . GLY B 1 34 ? 8.755 18.337 39.788 1.00 9.42 34 GLY B O 1
ATOM 936 N N . ARG B 1 35 ? 6.947 19.125 38.700 1.00 8.47 35 ARG B N 1
ATOM 937 C CA . ARG B 1 35 ? 6.561 20.033 39.772 1.00 9.46 35 ARG B CA 1
ATOM 938 C C . ARG B 1 35 ? 6.172 19.227 41.006 1.00 9.53 35 ARG B C 1
ATOM 939 O O . ARG B 1 35 ? 6.514 19.594 42.132 1.00 10.23 35 ARG B O 1
ATOM 947 N N . LEU B 1 36 ? 5.462 18.124 40.798 1.00 9.30 36 LEU B N 1
ATOM 948 C CA . LEU B 1 36 ? 5.057 17.274 41.910 1.00 9.47 36 LEU B CA 1
ATOM 949 C C . LEU B 1 36 ? 6.269 16.614 42.552 1.00 9.50 36 LEU B C 1
ATOM 950 O O . LEU B 1 36 ? 6.357 16.524 43.777 1.00 10.59 36 LEU B O 1
ATOM 955 N N . GLN B 1 37 ? 7.205 16.152 41.730 1.00 8.12 37 GLN B N 1
ATOM 956 C CA . GLN B 1 37 ? 8.399 15.512 42.259 1.00 8.95 37 GLN B CA 1
ATOM 957 C C . GLN B 1 37 ? 9.209 16.497 43.091 1.00 9.04 37 GLN B C 1
ATOM 958 O O . GLN B 1 37 ? 9.718 16.146 44.152 1.00 10.46 37 GLN B O 1
ATOM 964 N N . THR B 1 38 ? 9.315 17.734 42.621 1.00 9.28 38 THR B N 1
ATOM 965 C CA . THR B 1 38 ? 10.058 18.749 43.356 1.00 10.52 38 THR B CA 1
ATOM 966 C C . THR B 1 38 ? 9.437 19.008 44.723 1.00 11.92 38 THR B C 1
ATOM 967 O O . THR B 1 38 ? 10.142 19.060 45.730 1.00 11.95 38 THR B O 1
ATOM 971 N N . GLU B 1 39 ? 8.118 19.160 44.769 1.00 11.37 39 GLU B N 1
ATOM 972 C CA . GLU B 1 39 ? 7.448 19.428 46.035 1.00 15.20 39 GLU B CA 1
ATOM 973 C C . GLU B 1 39 ? 7.480 18.228 46.976 1.00 15.49 39 GLU B C 1
ATOM 974 O O . GLU B 1 39 ? 7.470 18.391 48.196 1.00 17.57 39 GLU B O 1
ATOM 980 N N . LEU B 1 40 ? 7.533 17.026 46.411 1.00 13.65 40 LEU B N 1
ATOM 981 C CA . LEU B 1 40 ? 7.560 15.810 47.217 1.00 14.05 40 LEU B CA 1
ATOM 982 C C . LEU B 1 40 ? 8.979 15.366 47.560 1.00 14.27 40 LEU B C 1
ATOM 983 O O . LEU B 1 40 ? 9.171 14.386 48.281 1.00 15.12 40 LEU B O 1
ATOM 988 N N . GLY B 1 41 ? 9.971 16.086 47.045 1.00 14.33 41 GLY B N 1
ATOM 989 C CA . GLY B 1 41 ? 11.356 15.740 47.313 1.00 14.77 41 GLY B CA 1
ATOM 990 C C . GLY B 1 41 ? 11.777 14.454 46.629 1.00 15.26 41 GLY B C 1
ATOM 991 O O . GLY B 1 41 ? 12.562 13.679 47.176 1.00 17.00 41 GLY B O 1
ATOM 992 N N . LEU B 1 42 ? 11.258 14.229 45.426 1.00 14.66 42 LEU B N 1
ATOM 993 C CA . LEU B 1 42 ? 11.573 13.030 44.658 1.00 14.97 42 LEU B CA 1
ATOM 994 C C . LEU B 1 42 ? 12.476 13.369 43.479 1.00 14.03 42 LEU B C 1
ATOM 995 O O . LEU B 1 42 ? 12.495 14.505 43.007 1.00 14.16 42 LEU B O 1
ATOM 1000 N N . PRO B 1 43 ? 13.242 12.385 42.987 1.00 14.77 43 PRO B N 1
ATOM 1001 C CA . PRO B 1 43 ? 14.134 12.626 41.851 1.00 14.49 43 PRO B CA 1
ATOM 1002 C C . PRO B 1 43 ? 13.357 12.765 40.540 1.00 13.66 43 PRO B C 1
ATOM 1003 O O . PRO B 1 43 ? 12.243 12.259 40.417 1.00 15.21 43 PRO B O 1
ATOM 1007 N N . HIS B 1 44 ? 13.947 13.461 39.573 1.00 12.04 44 HIS B N 1
ATOM 1008 C CA . HIS B 1 44 ? 13.328 13.665 38.264 1.00 12.01 44 HIS B CA 1
ATOM 1009 C C . HIS B 1 44 ? 13.764 12.579 37.285 1.00 11.86 44 HIS B C 1
ATOM 1010 O O . HIS B 1 44 ? 12.979 12.123 36.453 1.00 13.66 44 HIS B O 1
ATOM 1017 N N . TYR B 1 45 ? 15.026 12.180 37.386 1.00 10.50 45 TYR B N 1
ATOM 1018 C CA . TYR B 1 45 ? 15.584 11.148 36.520 1.00 10.47 45 TYR B CA 1
ATOM 1019 C C . TYR B 1 45 ? 15.204 9.773 37.056 1.00 9.75 45 TYR B C 1
ATOM 1020 O O . TYR B 1 45 ? 15.502 9.441 38.202 1.00 10.78 45 TYR B O 1
ATOM 1029 N N . ASP B 1 46 ? 14.538 8.981 36.220 1.00 9.75 46 ASP B N 1
ATOM 1030 C CA . ASP B 1 46 ? 14.103 7.641 36.598 1.00 10.21 46 ASP B CA 1
ATOM 1031 C C . ASP B 1 46 ? 14.424 6.678 35.457 1.00 10.06 46 ASP B C 1
ATOM 1032 O O . ASP B 1 46 ? 13.609 6.472 34.556 1.00 9.23 46 ASP B O 1
ATOM 1037 N N . PRO B 1 47 ? 15.626 6.080 35.475 1.00 10.34 47 PRO B N 1
ATOM 1038 C CA . PRO B 1 47 ? 15.998 5.148 34.407 1.00 10.75 47 PRO B CA 1
ATOM 1039 C C . PRO B 1 47 ? 15.130 3.895 34.325 1.00 9.58 47 PRO B C 1
ATOM 1040 O O . PRO B 1 47 ? 14.977 3.318 33.250 1.00 9.85 47 PRO B O 1
ATOM 1044 N N . LYS B 1 48 ? 14.568 3.464 35.448 1.00 9.01 48 LYS B N 1
ATOM 1045 C CA . LYS B 1 48 ? 13.708 2.286 35.427 1.00 9.40 48 LYS B CA 1
ATOM 1046 C C . LYS B 1 48 ? 12.482 2.605 34.578 1.00 9.34 48 LYS B C 1
ATOM 1047 O O . LYS B 1 48 ? 12.083 1.818 33.719 1.00 9.11 48 LYS B O 1
ATOM 1053 N N . ARG B 1 49 ? 11.893 3.770 34.828 1.00 9.15 49 ARG B N 1
ATOM 1054 C CA . ARG B 1 49 ? 10.716 4.222 34.092 1.00 8.14 49 ARG B CA 1
ATOM 1055 C C . ARG B 1 49 ? 11.045 4.401 32.611 1.00 8.46 49 ARG B C 1
ATOM 1056 O O . ARG B 1 49 ? 10.273 3.997 31.739 1.00 8.63 49 ARG B O 1
ATOM 1064 N N . GLU B 1 50 ? 12.197 4.996 32.323 1.00 8.24 50 GLU B N 1
ATOM 1065 C CA . GLU B 1 50 ? 12.593 5.202 30.938 1.00 9.08 50 GLU B CA 1
ATOM 1066 C C . GLU B 1 50 ? 12.726 3.873 30.200 1.00 8.37 50 GLU B C 1
ATOM 1067 O O . GLU B 1 50 ? 12.253 3.732 29.071 1.00 8.20 50 GLU B O 1
ATOM 1073 N N . GLU B 1 51 ? 13.358 2.896 30.840 1.00 8.45 51 GLU B N 1
ATOM 1074 C CA . GLU B 1 51 ? 13.527 1.589 30.225 1.00 8.83 51 GLU B CA 1
ATOM 1075 C C . GLU B 1 51 ? 12.187 0.881 30.024 1.00 7.78 51 GLU B C 1
ATOM 1076 O O . GLU B 1 51 ? 11.999 0.151 29.050 1.00 7.89 51 GLU B O 1
ATOM 1082 N N . GLU B 1 52 ? 11.251 1.093 30.941 1.00 7.70 52 GLU B N 1
ATOM 1083 C CA . GLU B 1 52 ? 9.940 0.474 30.807 1.00 8.66 52 GLU B CA 1
ATOM 1084 C C . GLU B 1 52 ? 9.204 1.064 29.609 1.00 7.21 52 GLU B C 1
ATOM 1085 O O . GLU B 1 52 ? 8.547 0.338 28.866 1.00 7.45 52 GLU B O 1
ATOM 1091 N N . MET B 1 53 ? 9.322 2.372 29.402 1.00 7.26 53 MET B N 1
ATOM 1092 C CA . MET B 1 53 ? 8.665 2.999 28.259 1.00 7.37 53 MET B CA 1
ATOM 1093 C C . MET B 1 53 ? 9.301 2.498 26.961 1.00 7.27 53 MET B C 1
ATOM 1094 O O . MET B 1 53 ? 8.601 2.172 26.000 1.00 7.50 53 MET B O 1
ATOM 1099 N N . LEU B 1 54 ? 10.627 2.420 26.937 1.00 7.27 54 LEU B N 1
ATOM 1100 C CA . LEU B 1 54 ? 11.320 1.945 25.745 1.00 8.20 54 LEU B CA 1
ATOM 1101 C C . LEU B 1 54 ? 10.932 0.502 25.438 1.00 7.60 54 LEU B C 1
ATOM 1102 O O . LEU B 1 54 ? 10.840 0.109 24.273 1.00 8.92 54 LEU B O 1
ATOM 1107 N N . ALA B 1 55 ? 10.692 -0.281 26.487 1.00 8.41 55 ALA B N 1
ATOM 1108 C CA . ALA B 1 55 ? 10.321 -1.679 26.320 1.00 7.89 55 ALA B CA 1
ATOM 1109 C C . ALA B 1 55 ? 8.968 -1.857 25.640 1.00 7.83 55 ALA B C 1
ATOM 1110 O O . ALA B 1 55 ? 8.854 -2.632 24.691 1.00 8.41 55 ALA B O 1
ATOM 1112 N N . TYR B 1 56 ? 7.931 -1.160 26.099 1.00 7.80 56 TYR B N 1
ATOM 1113 C CA . TYR B 1 56 ? 6.650 -1.357 25.438 1.00 7.72 56 TYR B CA 1
ATOM 1114 C C . TYR B 1 56 ? 6.590 -0.688 24.070 1.00 7.28 56 TYR B C 1
ATOM 1115 O O . TYR B 1 56 ? 5.894 -1.171 23.180 1.00 7.98 56 TYR B O 1
ATOM 1124 N N . LEU B 1 57 ? 7.335 0.397 23.879 1.00 6.72 57 LEU B N 1
ATOM 1125 C CA . LEU B 1 57 ? 7.330 1.070 22.586 1.00 7.34 57 LEU B CA 1
ATOM 1126 C C . LEU B 1 57 ? 8.016 0.203 21.537 1.00 7.72 57 LEU B C 1
ATOM 1127 O O . LEU B 1 57 ? 7.564 0.134 20.392 1.00 9.35 57 LEU B O 1
ATOM 1132 N N . THR B 1 58 ? 9.097 -0.470 21.912 1.00 8.79 58 THR B N 1
ATOM 1133 C CA . THR B 1 58 ? 9.765 -1.331 20.945 1.00 10.57 58 THR B CA 1
ATOM 1134 C C . THR B 1 58 ? 8.913 -2.576 20.699 1.00 9.43 58 THR B C 1
ATOM 1135 O O . THR B 1 58 ? 8.832 -3.064 19.576 1.00 9.78 58 THR B O 1
ATOM 1139 N N . ALA B 1 59 ? 8.260 -3.079 21.742 1.00 9.38 59 ALA B N 1
ATOM 1140 C CA . ALA B 1 59 ? 7.410 -4.255 21.601 1.00 9.20 59 ALA B CA 1
ATOM 1141 C C . ALA B 1 59 ? 6.238 -3.972 20.665 1.00 9.26 59 ALA B C 1
ATOM 1142 O O . ALA B 1 59 ? 5.862 -4.816 19.854 1.00 10.05 59 ALA B O 1
ATOM 1144 N N . GLU B 1 60 ? 5.681 -2.769 20.767 1.00 8.20 60 GLU B N 1
ATOM 1145 C CA . GLU B 1 60 ? 4.527 -2.368 19.969 1.00 8.01 60 GLU B CA 1
ATOM 1146 C C . GLU B 1 60 ? 4.858 -1.720 18.627 1.00 8.20 60 GLU B C 1
ATOM 1147 O O . GLU B 1 60 ? 3.959 -1.410 17.843 1.00 9.50 60 GLU B O 1
ATOM 1153 N N . ASN B 1 61 ? 6.146 -1.529 18.360 1.00 8.32 61 ASN B N 1
ATOM 1154 C CA . ASN B 1 61 ? 6.591 -0.901 17.122 1.00 8.32 61 ASN B CA 1
ATOM 1155 C C . ASN B 1 61 ? 5.994 -1.590 15.898 1.00 8.82 61 ASN B C 1
ATOM 1156 O O . ASN B 1 61 ? 6.268 -2.761 15.640 1.00 10.39 61 ASN B O 1
ATOM 1161 N N . PRO B 1 62 ? 5.170 -0.867 15.121 1.00 9.48 62 PRO B N 1
ATOM 1162 C CA . PRO B 1 62 ? 4.545 -1.447 13.930 1.00 11.08 62 PRO B CA 1
ATOM 1163 C C . PRO B 1 62 ? 5.386 -1.301 12.668 1.00 11.53 62 PRO B C 1
ATOM 1164 O O . PRO B 1 62 ? 5.001 -1.780 11.599 1.00 13.69 62 PRO B O 1
ATOM 1168 N N . GLY B 1 63 ? 6.536 -0.651 12.793 1.00 11.20 63 GLY B N 1
ATOM 1169 C CA . GLY B 1 63 ? 7.374 -0.429 11.630 1.00 10.81 63 GLY B CA 1
ATOM 1170 C C . GLY B 1 63 ? 6.869 0.817 10.923 1.00 10.86 63 GLY B C 1
ATOM 1171 O O . GLY B 1 63 ? 5.825 1.352 11.298 1.00 11.75 63 GLY B O 1
ATOM 1172 N N . PRO B 1 64 ? 7.542 1.274 9.859 1.00 10.70 64 PRO B N 1
ATOM 1173 C CA . PRO B 1 64 ? 8.751 0.705 9.253 1.00 11.12 64 PRO B CA 1
ATOM 1174 C C . PRO B 1 64 ? 10.090 0.954 9.945 1.00 12.12 64 PRO B C 1
ATOM 1175 O O . PRO B 1 64 ? 11.104 0.390 9.536 1.00 12.94 64 PRO B O 1
ATOM 1179 N N . PHE B 1 65 ? 10.120 1.794 10.973 1.00 11.66 65 PHE B N 1
ATOM 1180 C CA . PHE B 1 65 ? 11.381 2.056 11.659 1.00 12.34 65 PHE B CA 1
ATOM 1181 C C . PHE B 1 65 ? 11.851 0.849 12.455 1.00 13.25 65 PHE B C 1
ATOM 1182 O O . PHE B 1 65 ? 11.044 0.138 13.055 1.00 13.06 65 PHE B O 1
ATOM 1190 N N . PRO B 1 66 ? 13.167 0.587 12.454 1.00 13.43 66 PRO B N 1
ATOM 1191 C CA . PRO B 1 66 ? 13.672 -0.557 13.216 1.00 14.12 66 PRO B CA 1
ATOM 1192 C C . PRO B 1 66 ? 13.516 -0.241 14.702 1.00 13.38 66 PRO B C 1
ATOM 1193 O O . PRO B 1 66 ? 13.467 0.929 15.089 1.00 11.59 66 PRO B O 1
ATOM 1197 N N . ASP B 1 67 ? 13.435 -1.275 15.531 1.00 12.53 67 ASP B N 1
ATOM 1198 C CA . ASP B 1 67 ? 13.288 -1.080 16.969 1.00 12.37 67 ASP B CA 1
ATOM 1199 C C . ASP B 1 67 ? 14.357 -0.147 17.533 1.00 12.43 67 ASP B C 1
ATOM 1200 O O . ASP B 1 67 ? 14.066 0.692 18.382 1.00 11.31 67 ASP B O 1
ATOM 1205 N N . GLU B 1 68 ? 15.591 -0.302 17.061 1.00 13.05 68 GLU B N 1
ATOM 1206 C CA . GLU B 1 68 ? 16.708 0.516 17.528 1.00 14.32 68 GLU B CA 1
ATOM 1207 C C . GLU B 1 68 ? 16.471 1.996 17.244 1.00 12.85 68 GLU B C 1
ATOM 1208 O O . GLU B 1 68 ? 16.846 2.855 18.042 1.00 13.54 68 GLU B O 1
ATOM 1214 N N . THR B 1 69 ? 15.854 2.286 16.102 1.00 12.51 69 THR B N 1
ATOM 1215 C CA . THR B 1 69 ? 15.560 3.665 15.722 1.00 13.16 69 THR B CA 1
ATOM 1216 C C . THR B 1 69 ? 14.481 4.234 16.642 1.00 10.69 69 THR B C 1
ATOM 1217 O O . THR B 1 69 ? 14.588 5.370 17.106 1.00 10.05 69 THR B O 1
ATOM 1221 N N . ILE B 1 70 ? 13.444 3.442 16.899 1.00 9.62 70 ILE B N 1
ATOM 1222 C CA . ILE B 1 70 ? 12.375 3.878 17.788 1.00 10.15 70 ILE B CA 1
ATOM 1223 C C . ILE B 1 70 ? 12.979 4.161 19.163 1.00 10.08 70 ILE B C 1
ATOM 1224 O O . ILE B 1 70 ? 12.669 5.168 19.799 1.00 9.72 70 ILE B O 1
ATOM 1229 N N . ARG B 1 71 ? 13.861 3.274 19.613 1.00 10.33 71 ARG B N 1
ATOM 1230 C CA . ARG B 1 71 ? 14.514 3.441 20.905 1.00 11.18 71 ARG B CA 1
ATOM 1231 C C . ARG B 1 71 ? 15.324 4.739 20.926 1.00 10.91 71 ARG B C 1
ATOM 1232 O O . ARG B 1 71 ? 15.254 5.509 21.880 1.00 11.07 71 ARG B O 1
ATOM 1240 N N . LYS B 1 72 ? 16.086 4.974 19.862 1.00 11.57 72 LYS B N 1
ATOM 1241 C CA . LYS B 1 72 ? 16.911 6.173 19.745 1.00 12.36 72 LYS B CA 1
ATOM 1242 C C . LYS B 1 72 ? 16.077 7.449 19.804 1.00 10.52 72 LYS B C 1
ATOM 1243 O O . LYS B 1 72 ? 16.398 8.383 20.538 1.00 11.54 72 LYS B O 1
ATOM 1249 N N . LEU B 1 73 ? 15.008 7.483 19.018 1.00 10.56 73 LEU B N 1
ATOM 1250 C CA . LEU B 1 73 ? 14.144 8.654 18.973 1.00 10.16 73 LEU B CA 1
ATOM 1251 C C . LEU B 1 73 ? 13.496 8.941 20.320 1.00 8.37 73 LEU B C 1
ATOM 1252 O O . LEU B 1 73 ? 13.483 10.084 20.775 1.00 8.88 73 LEU B O 1
ATOM 1257 N N . PHE B 1 74 ? 12.968 7.914 20.974 1.00 8.62 74 PHE B N 1
ATOM 1258 C CA . PHE B 1 74 ? 12.346 8.152 22.264 1.00 8.15 74 PHE B CA 1
ATOM 1259 C C . PHE B 1 74 ? 13.362 8.540 23.332 1.00 8.45 74 PHE B C 1
ATOM 1260 O O . PHE B 1 74 ? 13.043 9.317 24.227 1.00 8.76 74 PHE B O 1
ATOM 1268 N N . LYS B 1 75 ? 14.591 8.034 23.238 1.00 9.09 75 LYS B N 1
ATOM 1269 C CA . LYS B 1 75 ? 15.610 8.426 24.210 1.00 11.06 75 LYS B CA 1
ATOM 1270 C C . LYS B 1 75 ? 15.856 9.930 24.070 1.00 10.41 75 LYS B C 1
ATOM 1271 O O . LYS B 1 75 ? 16.076 10.626 25.058 1.00 11.14 75 LYS B O 1
ATOM 1277 N N . GLU B 1 76 ? 15.815 10.426 22.836 1.00 10.48 76 GLU B N 1
ATOM 1278 C CA . GLU B 1 76 ? 16.005 11.851 22.579 1.00 11.24 76 GLU B CA 1
ATOM 1279 C C . GLU B 1 76 ? 14.835 12.631 23.170 1.00 10.60 76 GLU B C 1
ATOM 1280 O O . GLU B 1 76 ? 15.019 13.693 23.761 1.00 11.28 76 GLU B O 1
ATOM 1286 N N . ILE B 1 77 ? 13.630 12.094 23.011 1.00 10.38 77 ILE B N 1
ATOM 1287 C CA . ILE B 1 77 ? 12.435 12.734 23.545 1.00 11.16 77 ILE B CA 1
ATOM 1288 C C . ILE B 1 77 ? 12.509 12.769 25.070 1.00 11.45 77 ILE B C 1
ATOM 1289 O O . ILE B 1 77 ? 12.150 13.767 25.693 1.00 12.16 77 ILE B O 1
ATOM 1294 N N . PHE B 1 78 ? 12.988 11.681 25.669 1.00 12.39 78 PHE B N 1
ATOM 1295 C CA . PHE B 1 78 ? 13.101 11.614 27.123 1.00 14.03 78 PHE B CA 1
ATOM 1296 C C . PHE B 1 78 ? 14.185 12.567 27.620 1.00 14.95 78 PHE B C 1
ATOM 1297 O O . PHE B 1 78 ? 14.076 13.135 28.706 1.00 15.75 78 PHE B O 1
ATOM 1305 N N . LYS B 1 79 ? 15.234 12.735 26.819 1.00 15.54 79 LYS B N 1
ATOM 1306 C CA . LYS B 1 79 ? 16.329 13.632 27.171 1.00 16.80 79 LYS B CA 1
ATOM 1307 C C . LYS B 1 79 ? 15.827 15.072 27.208 1.00 15.10 79 LYS B C 1
ATOM 1308 O O . LYS B 1 79 ? 16.135 15.827 28.131 1.00 14.77 79 LYS B O 1
ATOM 1314 N N . ALA B 1 80 ? 15.048 15.440 26.198 1.00 14.04 80 ALA B N 1
ATOM 1315 C CA . ALA B 1 80 ? 14.497 16.786 26.105 1.00 13.75 80 ALA B CA 1
ATOM 1316 C C . ALA B 1 80 ? 13.596 17.079 27.298 1.00 12.79 80 ALA B C 1
ATOM 1317 O O . ALA B 1 80 ? 13.506 18.219 27.755 1.00 13.07 80 ALA B O 1
ATOM 1319 N N . SER B 1 81 ? 12.932 16.038 27.795 1.00 14.64 81 SER B N 1
ATOM 1320 C CA . SER B 1 81 ? 12.031 16.164 28.937 1.00 16.77 81 SER B CA 1
ATOM 1321 C C . SER B 1 81 ? 12.780 16.506 30.222 1.00 17.63 81 SER B C 1
ATOM 1322 O O . SER B 1 81 ? 12.374 17.406 30.960 1.00 17.05 81 SER B O 1
ATOM 1325 N N . LEU B 1 82 ? 13.864 15.785 30.497 1.00 19.30 82 LEU B N 1
ATOM 1326 C CA . LEU B 1 82 ? 14.651 16.056 31.697 1.00 22.75 82 LEU B CA 1
ATOM 1327 C C . LEU B 1 82 ? 15.144 17.491 31.649 1.00 24.88 82 LEU B C 1
ATOM 1328 O O . LEU B 1 82 ? 15.097 18.213 32.646 1.00 25.21 82 LEU B O 1
ATOM 1333 N N . ASP B 1 83 ? 15.623 17.895 30.477 1.00 27.20 83 ASP B N 1
ATOM 1334 C CA . ASP B 1 83 ? 16.115 19.247 30.283 1.00 30.78 83 ASP B CA 1
ATOM 1335 C C . ASP B 1 83 ? 15.024 20.231 30.681 1.00 32.74 83 ASP B C 1
ATOM 1336 O O . ASP B 1 83 ? 15.276 21.181 31.416 1.00 32.87 83 ASP B O 1
ATOM 1341 N N . LEU B 1 84 ? 13.806 19.983 30.209 1.00 34.77 84 LEU B N 1
ATOM 1342 C CA . LEU B 1 84 ? 12.677 20.856 30.505 1.00 37.69 84 LEU B CA 1
ATOM 1343 C C . LEU B 1 84 ? 12.305 20.853 31.990 1.00 39.63 84 LEU B C 1
ATOM 1344 O O . LEU B 1 84 ? 11.918 21.884 32.535 1.00 39.47 84 LEU B O 1
ATOM 1349 N N . GLU B 1 85 ? 12.431 19.702 32.646 1.00 41.86 85 GLU B N 1
ATOM 1350 C CA . GLU B 1 85 ? 12.100 19.597 34.067 1.00 44.31 85 GLU B CA 1
ATOM 1351 C C . GLU B 1 85 ? 13.113 20.293 34.970 1.00 45.49 85 GLU B C 1
ATOM 1352 O O . GLU B 1 85 ? 12.868 20.464 36.165 1.00 45.75 85 GLU B O 1
#

Sequence (163 aa):
ERIQALRKEVDRVNREILRLLSERGRLVQEIGRLQTELGLPHYDPKREEEMLAYLTAENPGPFPDETIRKLFKEIFKASLERIQALRKEVDRVNREILRLLSERGRLVQEIGRLQTELGLPHYDPKREEEMLAYLTAENPGPFPDETIRKLFKEIFKASLDLE

CATH classification: 1.20.59.10

Organism: Thermus thermophilus (strain ATCC 27634 / DSM 579 / HB8) (NCBI:txid300852)

Solvent-accessible surface area: 9082 Å² total; per-residue (Å²): 128,138,15,117,54,20,62,140,92,3,28,133,4,0,95,50,0,7,179,14,0,0,36,6,4,127,24,42,84,58,19,8,141,15,27,90,127,79,69,80,100,98,130,54,62,151,29,32,86,86,9,4,54,37,1,32,89,74,28,95,18,37,4,67,67,100,20,0,56,118,9,0,86,39,6,4,118,33,25,131,124,135,16,114,56,25,81,136,69,5,12,97,0,0,102,54,0,8,132,2,1,1,52,4,0,130,24,13,66,93,12,4,189,32,10,92,155,77,69,80,98,60,128,43,55,141,28,33,115,75,9,9,56,38,0,19,87,78,28,90,18,53,13,85,76,101,18,0,94,91,4,0,104,41,5,9,122,8,6,66,105,42,56

Nearest PDB structures (foldseek):
  2d8d-assembly1_A  TM=1.013E+00  e=2.804E-11  Thermus thermophilus HB8
  2d8e-assembly1_A-2  TM=1.003E+00  e=1.837E-10  Thermus thermophilus HB8
  5gmu-assembly2_B  TM=9.798E-01  e=1.270E-05  Bacillus subtilis subsp. subtilis str. 168
  5j6f-assembly1_B-2  TM=9.630E-01  e=1.111E-05  Geobacillus sp. GHH01
  5j6f-assembly1_A-2  TM=9.687E-01  e=1.900E-05  Geobacillus sp. GHH01

Secondary structure (DSSP, 8-state):
-HHHHHHHHHHHHHHHHHHHHHHHHHHHHHHHHHHHHHT--S--HHHHHHHHHHHHHH--SSS-HHHHHHHHHHHHHHT-/-HHHHHHHHHHHHHHHHHHHHHHHHHHHHHHHHHHHHHT--S--HHHHHHHHHHHHHH--SSS-HHHHHHHHHHHHHHHHHH-

B-factor: mean 14.31, std 7.87, range [4.7, 46.31]

Foldseek 3Di:
DVVVVVVVVVVVVVVVVVVVLVVVLVVLVVVVVVCVVVVHDSDDVPVLVVVLVVCLVPPPDPDHSVVSSVVSVVSVVVSD/DVVVVVVVVVVVVVVVVVVVLVVVLVVLVVVVVVCVVVVHDSDDVVVLVVVLVVCLVPPPDPDHSVVSNVVVVVSVVVNVVSD

InterPro domains:
  IPR002701 Chorismate mutase II, prokaryotic-type [PF01817] (8-86)
  IPR002701 Chorismate mutase II, prokaryotic-type [PS51168] (1-89)
  IPR002701 Chorismate mutase II, prokaryotic-type [SM00830] (9-88)
  IPR006218 DAHP synthetase I/KDSA [PF00793] (114-350)
  IPR006268 Phospho-2-dehydro-3-deoxyheptonate aldolase, subtype 2 [TIGR01361] (94-349)
  IPR010954 Chorismate mutase, Firmicutes/Deinococcus [TIGR01801] (3-101)
  IPR013785 Aldolase-type TIM barrel [G3DSA:3.20.20.70] (94-353)
  IPR036263 Chorismate mutase type II superfamily [SSF48600] (4-87)
  IPR036979 Chorismate mutase domain superfamily [G3DSA:1.20.59.10] (1-90)
  IPR052899 Class-I DAHP synthase [PTHR43018] (2-352)